Protein AF-A0A381KMU5-F1 (afdb_monomer_lite)

pLDDT: mean 91.05, std 5.27, range [63.75, 95.06]

Radius of gyration: 9.48 Å; chains: 1; bounding box: 24×20×17 Å

InterPro domains:
  IPR013196 Helix-turn-helix, type 11 [PF08279] (6-42)
  IPR026043 Transcription repressor NadR [PTHR40068] (3-43)
  IPR036388 Winged helix-like DNA-binding domain superfamily [G3DSA:1.10.10.10] (1-43)
  IPR036390 Winged helix DNA-binding domain superfamily [SSF46785] (1-42)

Secondary structure (DSSP, 8-state):
--HHHHHHHHHHHHHH-SSPPPHHHHHHHTTS-HHHHHHHHH-

Foldseek 3Di:
DDLVVLLVVVVVCVVPDPDDDDLCNSCVVSVHDSVSSVVSVVD

Sequence (43 aa):
MNSNERRSKLIDILKESKHPVKGGTLAELLNVSRQVIVQDIAL

Organism: Clostridioides difficile (NCBI:txid1496)

Structure (mmCIF, N/CA/C/O backbone):
data_AF-A0A381KMU5-F1
#
_entry.id   AF-A0A381KMU5-F1
#
loop_
_atom_site.group_PDB
_atom_site.id
_atom_site.type_symbol
_atom_site.label_atom_id
_atom_site.label_alt_id
_atom_site.label_comp_id
_atom_site.label_asym_id
_atom_site.label_entity_id
_atom_site.label_seq_id
_atom_site.pdbx_PDB_ins_code
_atom_site.Cartn_x
_atom_site.Cartn_y
_atom_site.Cartn_z
_atom_site.occupancy
_atom_site.B_iso_or_equiv
_atom_site.auth_seq_id
_atom_site.auth_com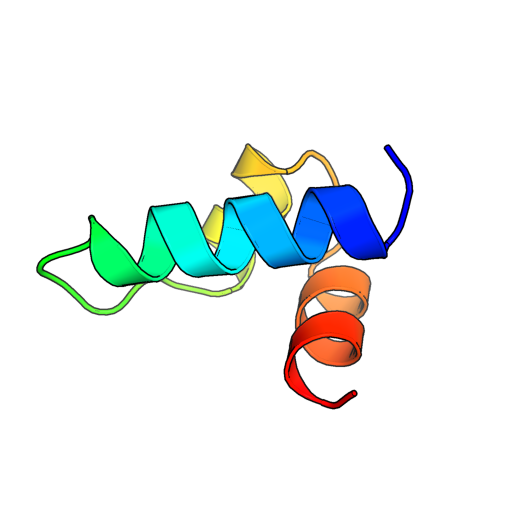p_id
_atom_site.auth_asym_id
_atom_site.auth_atom_id
_atom_site.pdbx_PDB_model_num
ATOM 1 N N . MET A 1 1 ? 12.812 2.205 5.323 1.00 63.75 1 MET A N 1
ATOM 2 C CA . MET A 1 1 ? 11.460 1.931 5.850 1.00 63.75 1 MET A CA 1
ATOM 3 C C . MET A 1 1 ? 11.282 0.429 5.903 1.00 63.75 1 MET A C 1
ATOM 5 O O . MET A 1 1 ? 11.412 -0.213 4.865 1.00 63.75 1 MET A O 1
ATOM 9 N N . ASN A 1 2 ? 11.047 -0.122 7.089 1.00 85.06 2 ASN A N 1
ATOM 10 C CA . ASN A 1 2 ? 10.795 -1.553 7.258 1.00 85.06 2 ASN A CA 1
ATOM 11 C C . ASN A 1 2 ? 9.339 -1.897 6.903 1.00 85.06 2 ASN A C 1
ATOM 13 O O . ASN A 1 2 ? 8.469 -1.024 6.912 1.00 85.06 2 ASN A O 1
ATOM 17 N N . SER A 1 3 ? 9.053 -3.168 6.602 1.00 84.69 3 SER A N 1
ATOM 18 C CA . SER A 1 3 ? 7.715 -3.606 6.165 1.00 84.69 3 SER A CA 1
ATOM 19 C C . SER A 1 3 ? 6.614 -3.251 7.173 1.00 84.69 3 SER A C 1
ATOM 21 O O . SER A 1 3 ? 5.545 -2.804 6.771 1.00 84.69 3 SER A O 1
ATOM 23 N N . ASN A 1 4 ? 6.891 -3.346 8.479 1.00 89.00 4 ASN A N 1
ATOM 24 C CA . ASN A 1 4 ? 5.930 -2.985 9.529 1.00 89.00 4 ASN A CA 1
ATOM 25 C C . ASN A 1 4 ? 5.584 -1.488 9.536 1.00 89.00 4 ASN A C 1
ATOM 27 O O . ASN A 1 4 ? 4.413 -1.129 9.619 1.00 89.00 4 ASN A O 1
ATOM 31 N N . GLU A 1 5 ? 6.579 -0.609 9.389 1.00 91.69 5 GLU A N 1
ATOM 32 C CA . GLU A 1 5 ? 6.344 0.840 9.311 1.00 91.69 5 GLU A CA 1
ATOM 33 C C . GLU A 1 5 ? 5.528 1.203 8.067 1.00 91.69 5 GLU A C 1
ATOM 35 O O . GLU A 1 5 ? 4.620 2.031 8.129 1.00 91.69 5 GLU A O 1
ATOM 40 N N . ARG A 1 6 ? 5.826 0.553 6.934 1.00 93.31 6 ARG A N 1
ATOM 41 C CA . ARG A 1 6 ? 5.093 0.766 5.684 1.00 93.31 6 ARG A CA 1
ATOM 42 C C . ARG A 1 6 ? 3.636 0.339 5.813 1.00 93.31 6 ARG A C 1
ATOM 44 O O . ARG A 1 6 ? 2.764 1.086 5.386 1.00 93.31 6 ARG A O 1
ATOM 51 N N . ARG A 1 7 ? 3.368 -0.818 6.424 1.00 92.25 7 ARG A N 1
ATOM 52 C CA . ARG A 1 7 ? 2.003 -1.308 6.676 1.00 92.25 7 ARG A CA 1
ATOM 53 C C . ARG A 1 7 ? 1.233 -0.400 7.620 1.00 92.25 7 ARG A C 1
ATOM 55 O O . ARG A 1 7 ? 0.073 -0.121 7.346 1.00 92.25 7 ARG A O 1
ATOM 62 N N . SER A 1 8 ? 1.877 0.111 8.672 1.00 93.06 8 SER A N 1
ATOM 63 C CA . SER A 1 8 ? 1.247 1.097 9.556 1.00 93.06 8 SER A CA 1
ATOM 64 C C . SER A 1 8 ? 0.815 2.331 8.765 1.00 93.06 8 SER A C 1
ATOM 66 O O . SER A 1 8 ? -0.363 2.670 8.768 1.00 93.06 8 SER A O 1
ATOM 68 N N . LYS A 1 9 ? 1.727 2.920 7.977 1.00 9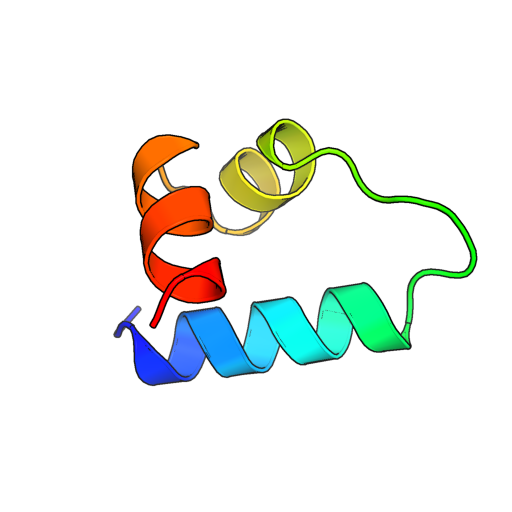2.56 9 LYS A N 1
ATOM 69 C CA . LYS A 1 9 ? 1.396 4.059 7.107 1.00 92.56 9 LYS A CA 1
ATOM 70 C C . LYS A 1 9 ? 0.312 3.730 6.083 1.00 92.56 9 LYS A C 1
ATOM 72 O O . LYS A 1 9 ? -0.533 4.570 5.806 1.00 92.56 9 LYS A O 1
ATOM 77 N N . LEU A 1 10 ? 0.329 2.527 5.510 1.00 92.00 10 LEU A N 1
ATOM 78 C CA . LEU A 1 10 ? -0.691 2.078 4.564 1.00 92.00 10 LEU A CA 1
ATOM 79 C C . LEU A 1 10 ? -2.075 2.055 5.228 1.00 92.00 10 LEU A C 1
ATOM 81 O O . LEU A 1 10 ? -3.033 2.555 4.648 1.00 92.00 10 LEU A O 1
ATOM 85 N N . ILE A 1 11 ? -2.170 1.525 6.450 1.00 92.00 11 ILE A N 1
ATOM 86 C CA . ILE A 1 11 ? -3.405 1.518 7.240 1.00 92.00 11 ILE A CA 1
ATOM 87 C C . ILE A 1 11 ? -3.855 2.945 7.564 1.00 92.00 11 ILE A C 1
ATOM 89 O O . ILE A 1 11 ? -5.042 3.233 7.432 1.00 92.00 11 ILE A O 1
ATOM 93 N N . ASP A 1 12 ? -2.940 3.833 7.950 1.00 94.31 12 ASP A N 1
ATOM 94 C CA . ASP A 1 12 ? -3.269 5.227 8.265 1.00 94.31 12 ASP A CA 1
ATOM 95 C C . ASP A 1 12 ? -3.836 5.950 7.033 1.00 94.31 12 ASP A C 1
ATOM 97 O O . ASP A 1 12 ? -4.927 6.514 7.094 1.00 94.31 12 ASP A O 1
ATOM 101 N N . ILE A 1 13 ? -3.184 5.809 5.872 1.00 92.00 13 ILE A N 1
ATOM 102 C CA . ILE A 1 13 ? -3.663 6.367 4.597 1.00 92.00 13 ILE A CA 1
ATOM 103 C C . ILE A 1 13 ? -5.047 5.811 4.233 1.00 92.00 13 ILE A C 1
ATOM 105 O O . ILE A 1 13 ? -5.919 6.554 3.782 1.00 92.00 13 ILE A O 1
ATOM 109 N N . LEU A 1 14 ? -5.274 4.507 4.417 1.00 91.00 14 LEU A N 1
ATOM 110 C CA . LEU A 1 14 ? -6.563 3.881 4.113 1.00 91.00 14 LEU A CA 1
ATOM 111 C C . LEU A 1 14 ? -7.673 4.319 5.078 1.00 91.00 14 LEU A C 1
ATOM 113 O O . LEU A 1 14 ? -8.811 4.470 4.643 1.00 91.00 14 LEU A O 1
ATOM 117 N N . LYS A 1 15 ? -7.360 4.546 6.359 1.00 92.75 15 LYS A N 1
ATOM 118 C CA . LYS A 1 15 ? -8.311 5.060 7.360 1.00 92.75 15 LYS A CA 1
ATOM 119 C C . LYS A 1 15 ? -8.686 6.517 7.109 1.00 92.75 15 LYS A C 1
ATOM 121 O O . LYS A 1 15 ? -9.837 6.893 7.310 1.00 92.75 15 LYS A O 1
ATOM 126 N N . GLU A 1 16 ? -7.724 7.333 6.693 1.00 93.38 16 GLU A N 1
ATOM 127 C CA . GLU A 1 16 ? -7.945 8.750 6.396 1.00 93.38 16 GLU A CA 1
ATOM 128 C C . GLU A 1 16 ? -8.619 8.962 5.033 1.00 93.38 16 GLU A C 1
ATOM 130 O O . GLU A 1 16 ? -9.311 9.965 4.817 1.00 93.38 16 GLU A O 1
ATOM 135 N N . SER A 1 17 ? -8.462 8.013 4.105 1.00 91.75 17 SER A N 1
ATOM 136 C CA . SER A 1 17 ? -9.046 8.129 2.776 1.00 91.75 17 SER A CA 1
ATOM 137 C C . SER A 1 17 ? -10.555 7.897 2.781 1.00 91.75 17 SER A C 1
ATOM 139 O O . SER A 1 17 ? -11.053 6.799 3.012 1.00 91.75 17 SER A O 1
ATOM 141 N N . LYS A 1 18 ? -11.304 8.932 2.396 1.00 91.81 18 LYS A N 1
ATOM 142 C CA . LYS A 1 18 ? -12.764 8.860 2.195 1.00 91.81 18 LYS A CA 1
ATOM 143 C C . LYS A 1 18 ? -13.173 8.226 0.858 1.00 91.81 18 LYS A C 1
ATOM 145 O O . LYS A 1 18 ? -14.361 8.104 0.581 1.00 91.81 18 LYS A O 1
ATOM 150 N N . HIS A 1 19 ? -12.201 7.879 0.012 1.00 90.25 19 HIS A N 1
ATOM 151 C CA . HIS A 1 19 ? -12.421 7.383 -1.347 1.00 90.25 19 HIS A CA 1
ATOM 152 C C . HIS A 1 19 ? -11.500 6.186 -1.633 1.00 90.25 19 HIS A C 1
ATOM 154 O O . HIS A 1 19 ? -10.423 6.087 -1.037 1.00 90.25 19 HIS A O 1
ATOM 160 N N . PRO A 1 20 ? -11.867 5.283 -2.560 1.00 90.12 20 PRO A N 1
ATOM 161 C CA . PRO A 1 20 ? -10.995 4.184 -2.961 1.00 90.12 20 PRO A CA 1
ATOM 162 C C . PRO A 1 20 ? -9.635 4.694 -3.455 1.00 90.12 20 PRO A C 1
ATOM 164 O O . PRO A 1 20 ? -9.561 5.494 -4.390 1.00 90.12 20 PRO A O 1
ATOM 167 N N . VAL A 1 21 ? -8.550 4.215 -2.843 1.00 90.62 21 VAL A N 1
ATOM 168 C CA . VAL A 1 21 ? -7.181 4.586 -3.225 1.00 90.62 21 VAL A CA 1
ATOM 169 C C . VAL A 1 21 ? -6.616 3.536 -4.174 1.00 90.62 21 VAL A C 1
ATOM 171 O O . VAL A 1 21 ? -6.667 2.336 -3.906 1.00 90.62 21 VAL A O 1
ATOM 174 N N . LYS A 1 22 ? -6.044 3.974 -5.298 1.00 93.06 22 LYS A N 1
ATOM 175 C CA . LYS A 1 22 ? -5.371 3.069 -6.237 1.00 93.06 22 LYS A CA 1
ATOM 176 C C . LYS A 1 22 ? -4.053 2.579 -5.632 1.00 93.06 22 LYS A C 1
ATOM 178 O O . LYS A 1 22 ? -3.250 3.378 -5.161 1.00 93.06 22 LYS A O 1
ATOM 183 N N . GLY A 1 23 ? -3.750 1.288 -5.773 1.00 90.88 23 GLY A N 1
ATO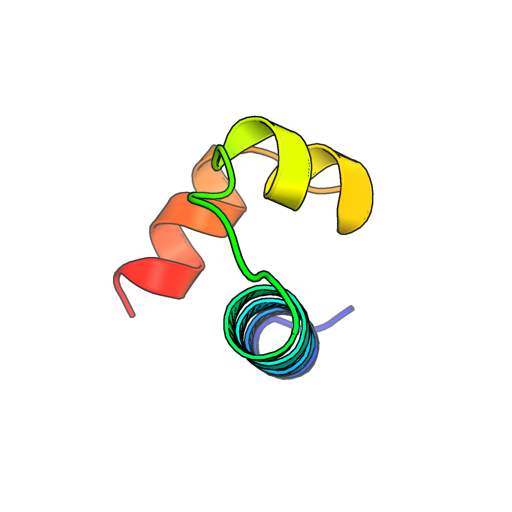M 184 C CA . GLY A 1 23 ? -2.476 0.720 -5.303 1.00 90.88 23 GLY A CA 1
ATOM 185 C C . GLY A 1 23 ? -1.224 1.342 -5.942 1.00 90.88 23 GLY A C 1
ATOM 186 O O . GLY A 1 23 ? -0.156 1.320 -5.346 1.00 90.88 23 GLY A O 1
ATOM 187 N N . GLY A 1 24 ? -1.349 1.940 -7.136 1.00 93.12 24 GLY A N 1
ATOM 188 C CA . GLY A 1 24 ? -0.267 2.739 -7.736 1.00 93.12 24 GLY A CA 1
ATOM 189 C C . GLY A 1 24 ? 0.042 4.017 -6.964 1.00 93.12 24 GLY A C 1
ATOM 190 O O . GLY A 1 24 ? 1.199 4.309 -6.708 1.00 93.12 24 GLY A O 1
ATOM 191 N N . THR A 1 25 ? -0.998 4.721 -6.526 1.00 93.56 25 THR A N 1
ATOM 192 C CA . THR A 1 25 ? -0.867 5.939 -5.725 1.00 93.56 25 THR A CA 1
ATOM 193 C C . THR A 1 25 ? -0.214 5.635 -4.378 1.00 93.56 25 THR A C 1
ATOM 195 O O . THR A 1 25 ? 0.681 6.357 -3.959 1.00 93.56 25 THR A O 1
ATOM 198 N N . LEU A 1 26 ? -0.584 4.520 -3.736 1.00 93.31 2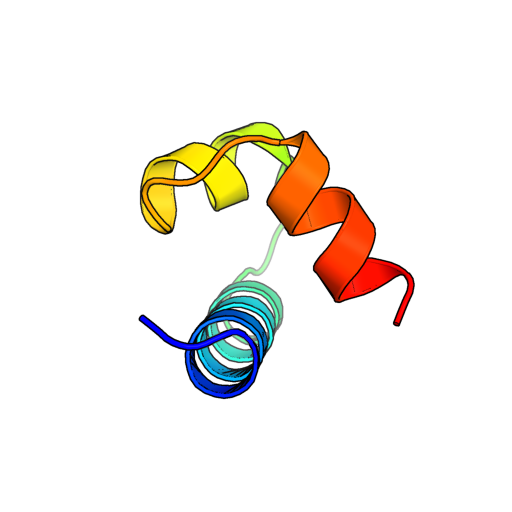6 LEU A N 1
ATOM 199 C CA . LEU A 1 26 ? 0.071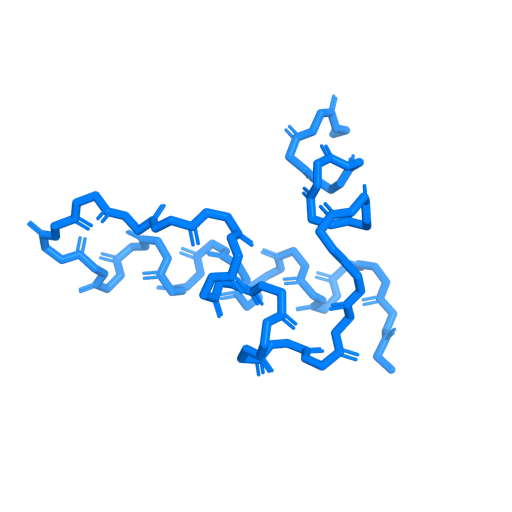 4.060 -2.503 1.00 93.31 26 LEU A CA 1
ATOM 200 C C . LEU A 1 26 ? 1.558 3.752 -2.719 1.00 93.31 26 LEU A C 1
ATOM 202 O O . LEU A 1 26 ? 2.382 4.079 -1.871 1.00 93.31 26 LEU A O 1
ATOM 206 N N . ALA A 1 27 ? 1.902 3.149 -3.857 1.00 94.69 27 ALA A N 1
ATOM 207 C CA . ALA A 1 27 ? 3.279 2.833 -4.214 1.00 94.69 27 ALA A CA 1
ATOM 208 C C . ALA A 1 27 ? 4.128 4.103 -4.403 1.00 94.69 27 ALA A C 1
ATOM 210 O O . ALA A 1 27 ? 5.221 4.189 -3.849 1.00 94.69 27 ALA A O 1
ATOM 211 N N . GLU A 1 28 ? 3.594 5.111 -5.098 1.00 94.69 28 GLU A N 1
ATOM 212 C CA . GLU A 1 28 ? 4.241 6.418 -5.277 1.00 94.69 28 GLU A CA 1
ATOM 213 C C . GLU A 1 28 ? 4.423 7.155 -3.940 1.00 94.69 28 GLU A C 1
ATOM 215 O O . GLU A 1 28 ? 5.532 7.577 -3.620 1.00 94.69 28 GLU A O 1
ATOM 220 N N . LEU A 1 29 ? 3.371 7.237 -3.114 1.00 91.88 29 LEU A N 1
ATOM 221 C CA . LEU A 1 29 ? 3.410 7.887 -1.793 1.00 91.88 29 LEU A CA 1
ATOM 222 C C . LEU A 1 29 ? 4.424 7.251 -0.839 1.00 91.88 29 LEU A C 1
ATOM 224 O O . LEU A 1 29 ? 5.066 7.942 -0.049 1.00 91.88 29 LEU A O 1
ATOM 228 N N . LEU A 1 30 ? 4.547 5.927 -0.890 1.00 91.94 30 LEU A N 1
ATOM 229 C CA . LEU A 1 30 ? 5.441 5.161 -0.025 1.00 91.94 30 LEU A CA 1
ATOM 230 C C . LEU A 1 30 ? 6.815 4.921 -0.668 1.00 91.94 30 LEU A C 1
ATOM 232 O O . LEU A 1 30 ? 7.655 4.263 -0.054 1.00 91.94 30 LEU A O 1
ATOM 236 N N . ASN A 1 31 ? 7.046 5.472 -1.866 1.00 94.00 31 ASN A N 1
ATOM 237 C CA . ASN A 1 31 ? 8.258 5.339 -2.670 1.00 94.00 31 ASN A CA 1
ATOM 238 C C . ASN A 1 31 ? 8.720 3.879 -2.830 1.00 94.00 31 ASN A C 1
ATOM 240 O O . ASN A 1 31 ? 9.879 3.527 -2.601 1.00 94.00 31 ASN A O 1
ATOM 244 N N . VAL A 1 32 ? 7.777 3.006 -3.180 1.00 94.00 32 VAL A N 1
ATOM 245 C CA . VAL A 1 32 ? 8.000 1.577 -3.428 1.00 94.00 32 VAL A CA 1
ATOM 246 C C . VAL A 1 32 ? 7.349 1.156 -4.740 1.00 94.00 32 VAL A C 1
ATOM 248 O O . VAL A 1 32 ? 6.604 1.907 -5.361 1.00 94.00 32 VAL A O 1
ATOM 251 N N . SER A 1 33 ? 7.604 -0.076 -5.180 1.00 95.06 33 SER A N 1
ATOM 252 C CA . SER A 1 33 ? 6.892 -0.631 -6.329 1.00 95.06 33 SER A CA 1
ATOM 253 C C . SER A 1 33 ? 5.472 -1.063 -5.951 1.00 95.06 33 SER A C 1
ATOM 255 O O . SER A 1 33 ? 5.181 -1.424 -4.808 1.00 95.06 33 SER A O 1
ATOM 257 N N . ARG A 1 34 ? 4.578 -1.116 -6.944 1.00 94.00 34 ARG A N 1
ATOM 258 C CA . ARG A 1 34 ? 3.224 -1.663 -6.758 1.00 94.00 34 ARG A CA 1
ATOM 259 C C . ARG A 1 34 ? 3.248 -3.104 -6.228 1.00 94.00 34 ARG A C 1
ATOM 261 O O . ARG A 1 34 ? 2.389 -3.457 -5.431 1.00 94.00 34 ARG A O 1
ATOM 268 N N . GLN A 1 35 ? 4.237 -3.909 -6.623 1.00 94.12 35 GLN A N 1
ATOM 269 C CA . GLN A 1 35 ? 4.377 -5.299 -6.170 1.00 94.12 35 GLN A CA 1
ATOM 270 C C . GLN A 1 35 ? 4.585 -5.395 -4.655 1.00 94.12 35 GLN A C 1
ATOM 272 O O . GLN A 1 35 ? 4.033 -6.276 -4.004 1.00 94.12 35 GLN A O 1
ATOM 277 N N . VAL A 1 36 ? 5.344 -4.454 -4.095 1.00 93.44 36 VAL A N 1
ATOM 278 C CA . VAL A 1 36 ? 5.584 -4.367 -2.655 1.00 93.44 36 VAL A CA 1
ATOM 279 C C . VAL A 1 36 ? 4.290 -4.034 -1.907 1.00 93.44 36 VAL A C 1
ATOM 281 O O . VAL A 1 36 ? 3.989 -4.672 -0.905 1.00 93.44 36 VAL A O 1
ATOM 284 N N . ILE A 1 37 ? 3.481 -3.106 -2.432 1.00 94.00 37 ILE A N 1
ATOM 285 C CA . ILE A 1 37 ? 2.153 -2.798 -1.874 1.00 9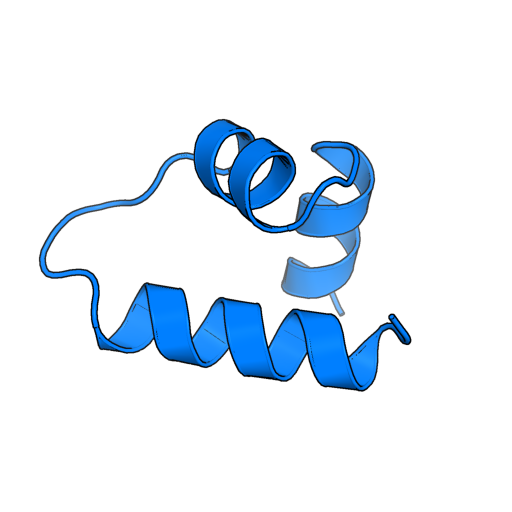4.00 37 ILE A CA 1
ATOM 286 C C . ILE A 1 37 ? 1.236 -4.026 -1.906 1.00 94.00 37 ILE A C 1
ATOM 288 O O . ILE A 1 37 ? 0.563 -4.310 -0.923 1.00 94.00 37 ILE A O 1
ATOM 292 N N . VAL A 1 38 ? 1.227 -4.779 -3.011 1.00 93.50 38 VAL A N 1
ATOM 293 C CA . VAL A 1 38 ? 0.428 -6.011 -3.127 1.00 93.50 38 VAL A CA 1
ATOM 294 C C . VAL A 1 38 ? 0.864 -7.049 -2.089 1.00 93.50 38 VAL A C 1
ATOM 296 O O . VAL A 1 38 ? 0.010 -7.631 -1.426 1.00 93.50 38 VAL A O 1
ATOM 299 N N . GLN A 1 39 ? 2.172 -7.250 -1.903 1.00 92.75 39 GLN A N 1
ATOM 300 C CA . GLN A 1 39 ? 2.693 -8.160 -0.877 1.00 92.75 39 GLN A CA 1
ATOM 301 C C . GLN A 1 39 ? 2.301 -7.741 0.541 1.00 92.75 39 GLN A C 1
ATOM 303 O O . GLN A 1 39 ? 1.964 -8.598 1.348 1.00 92.75 39 GLN A O 1
ATOM 308 N N . ASP A 1 40 ? 2.332 -6.446 0.852 1.00 91.38 40 ASP A N 1
ATOM 309 C CA . ASP A 1 40 ? 1.977 -5.962 2.188 1.00 91.38 40 ASP A CA 1
ATOM 310 C C . ASP A 1 40 ? 0.491 -6.025 2.509 1.00 91.38 40 ASP A C 1
ATOM 312 O O . ASP A 1 40 ? 0.145 -6.058 3.683 1.00 91.38 40 ASP A O 1
ATOM 316 N N . ILE A 1 41 ? -0.373 -6.020 1.495 1.00 88.38 41 ILE A N 1
ATOM 317 C CA . ILE A 1 41 ? -1.816 -6.211 1.675 1.00 88.38 41 ILE A CA 1
ATOM 318 C C . ILE A 1 41 ? -2.156 -7.704 1.800 1.00 88.38 41 ILE A C 1
ATOM 320 O O . ILE A 1 41 ? -3.123 -8.056 2.467 1.00 88.38 41 ILE A O 1
ATOM 324 N N . ALA A 1 42 ? -1.389 -8.580 1.146 1.00 88.81 42 ALA A N 1
ATOM 325 C CA . ALA A 1 42 ? -1.631 -10.022 1.141 1.00 88.81 42 ALA A CA 1
ATOM 326 C C . ALA A 1 42 ? -1.138 -10.760 2.404 1.00 88.81 42 ALA A C 1
ATOM 328 O O . ALA A 1 42 ? -1.545 -11.901 2.617 1.00 88.81 42 ALA A O 1
ATOM 329 N N . LEU A 1 43 ? -0.241 -10.143 3.185 1.00 77.12 43 LEU A N 1
ATOM 330 C CA . LEU A 1 43 ? 0.382 -10.686 4.403 1.00 77.12 43 LEU A CA 1
ATOM 331 C C . LEU A 1 43 ? -0.322 -10.199 5.669 1.00 77.12 43 LEU A C 1
ATOM 333 O O . LEU A 1 43 ? -0.611 -11.061 6.524 1.00 77.12 43 LEU A O 1
#